Protein AF-A0A227HG21-F1 (afdb_monomer_lite)

Radius of gyration: 15.3 Å; chains: 1; bounding box: 32×26×49 Å

Sequence (65 aa):
LQPYPAGIRAQAVLSDGTLVHDFLFAESARSLHVCNAPSPAATSAMPIGEYICDKVDEKVVAKVV

Foldseek 3Di:
DDDDDDDDFLWDADPVRDTDQAWDWDDDLQDIDGSHHHPPCVVCVVVSVVVVVVVVVVSVVVVVD

Structure (mmCIF, N/CA/C/O backbone):
data_AF-A0A227HG21-F1
#
_entry.id   AF-A0A227HG21-F1
#
loop_
_atom_site.group_PDB
_atom_site.id
_atom_site.type_symbol
_atom_site.label_atom_id
_atom_site.label_alt_id
_atom_site.label_comp_id
_atom_site.label_asym_id
_atom_site.label_entity_id
_atom_site.label_seq_id
_atom_site.pdbx_PDB_ins_code
_atom_site.Cartn_x
_atom_site.Cartn_y
_atom_site.Cartn_z
_atom_site.occupancy
_atom_site.B_iso_or_equiv
_atom_site.auth_seq_id
_atom_site.auth_comp_id
_atom_site.auth_asym_id
_atom_site.auth_atom_id
_atom_site.pdbx_PDB_model_num
ATOM 1 N N . LEU A 1 1 ? 11.162 -3.267 -31.066 1.00 82.75 1 LEU A N 1
ATOM 2 C CA . LEU A 1 1 ? 10.137 -2.879 -30.069 1.00 82.75 1 LEU A CA 1
ATOM 3 C C . LEU A 1 1 ? 9.374 -1.685 -30.623 1.00 82.75 1 LEU A C 1
ATOM 5 O O . LEU A 1 1 ? 10.011 -0.846 -31.248 1.00 82.75 1 LEU A O 1
ATOM 9 N N . GLN A 1 2 ? 8.050 -1.650 -30.462 1.00 92.62 2 GLN A N 1
ATOM 10 C CA . GLN A 1 2 ? 7.214 -0.503 -30.841 1.00 92.62 2 GLN A CA 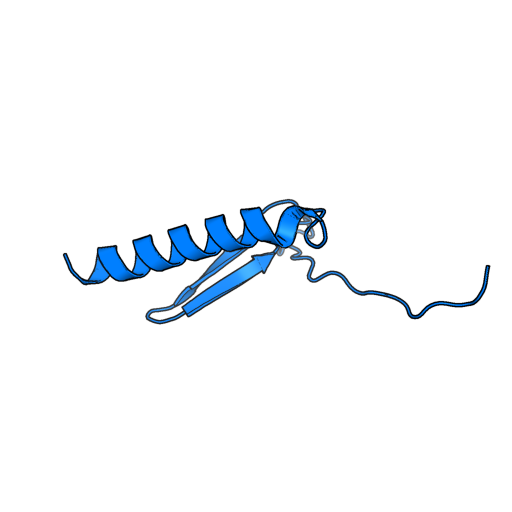1
ATOM 11 C C . GLN A 1 2 ? 6.986 0.395 -29.614 1.00 92.62 2 GLN A C 1
ATOM 13 O O . GLN A 1 2 ? 7.068 -0.112 -28.492 1.00 92.62 2 GLN A O 1
ATOM 18 N N . PRO A 1 3 ? 6.710 1.697 -29.790 1.00 90.25 3 PRO A N 1
ATOM 19 C CA . PRO A 1 3 ? 6.366 2.578 -28.680 1.00 90.25 3 PRO A CA 1
ATOM 20 C C . PRO A 1 3 ? 5.140 2.056 -27.920 1.00 90.25 3 PRO A C 1
ATOM 22 O O . PRO A 1 3 ? 4.176 1.598 -28.532 1.00 90.25 3 PRO A O 1
ATOM 25 N N . TYR A 1 4 ? 5.167 2.158 -26.592 1.00 91.88 4 TYR A N 1
ATOM 26 C CA . TYR A 1 4 ? 4.025 1.876 -25.722 1.00 91.88 4 TYR A CA 1
ATOM 27 C C . TYR A 1 4 ? 3.776 3.093 -24.817 1.00 91.88 4 TYR A C 1
ATOM 29 O O . TYR A 1 4 ? 4.743 3.780 -24.470 1.00 91.88 4 TYR A O 1
ATOM 37 N N . PRO A 1 5 ? 2.522 3.399 -24.439 1.00 94.62 5 PRO A N 1
ATOM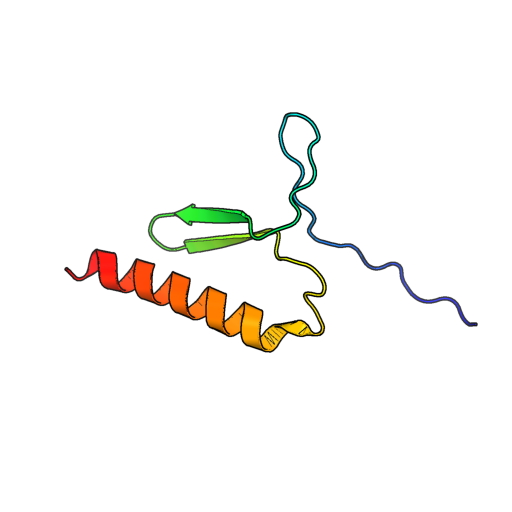 38 C CA . PRO A 1 5 ? 2.234 4.498 -23.523 1.00 94.62 5 PRO A CA 1
ATOM 39 C C . PRO A 1 5 ? 2.965 4.354 -22.182 1.00 94.62 5 PRO A C 1
ATOM 41 O O . PRO A 1 5 ? 3.103 3.253 -21.650 1.00 94.62 5 PRO A O 1
ATOM 44 N N . ALA A 1 6 ? 3.400 5.470 -21.599 1.00 91.56 6 ALA A N 1
ATOM 45 C CA . ALA A 1 6 ? 3.966 5.456 -20.254 1.00 91.56 6 ALA A CA 1
ATOM 46 C C . ALA A 1 6 ? 2.885 5.097 -19.216 1.00 91.56 6 ALA A C 1
ATOM 48 O O . ALA A 1 6 ? 1.778 5.635 -19.252 1.00 91.56 6 ALA A O 1
ATOM 49 N N . GLY A 1 7 ? 3.214 4.203 -18.281 1.00 88.88 7 GLY A N 1
ATOM 50 C CA . GLY A 1 7 ? 2.386 3.907 -17.110 1.00 88.88 7 GLY A CA 1
ATOM 51 C C . GLY A 1 7 ? 2.820 4.735 -15.901 1.00 88.88 7 GLY A C 1
ATOM 52 O O . GLY A 1 7 ? 4.010 4.993 -15.726 1.00 88.88 7 GLY A O 1
ATOM 53 N N . ILE A 1 8 ? 1.868 5.121 -15.049 1.00 88.06 8 ILE A N 1
ATOM 54 C CA . ILE A 1 8 ? 2.143 5.779 -13.764 1.00 88.06 8 ILE A CA 1
ATOM 55 C C . ILE A 1 8 ? 1.758 4.861 -12.602 1.00 88.06 8 ILE A C 1
ATOM 57 O O . ILE A 1 8 ? 0.734 4.180 -12.652 1.00 88.06 8 ILE A O 1
ATOM 61 N N . ARG A 1 9 ? 2.574 4.843 -11.542 1.00 88.12 9 ARG A N 1
ATOM 62 C CA . ARG A 1 9 ? 2.270 4.147 -10.282 1.00 88.12 9 ARG A CA 1
ATOM 63 C C . ARG A 1 9 ? 1.704 5.153 -9.288 1.00 88.12 9 ARG A C 1
ATOM 65 O O . ARG A 1 9 ? 2.296 6.211 -9.088 1.00 88.12 9 ARG A O 1
ATOM 72 N N . ALA A 1 10 ? 0.614 4.794 -8.617 1.00 87.75 10 ALA A N 1
ATOM 73 C CA . ALA A 1 10 ? 0.185 5.491 -7.410 1.00 87.75 10 ALA A CA 1
ATOM 74 C C . ALA A 1 10 ? 1.185 5.175 -6.282 1.00 87.75 10 ALA A C 1
ATOM 76 O O . ALA A 1 10 ? 1.080 4.150 -5.612 1.00 87.75 10 ALA A O 1
ATOM 77 N N . GLN A 1 11 ? 2.219 6.010 -6.163 1.00 94.50 11 GLN A N 1
ATOM 78 C CA . GLN A 1 11 ? 3.316 5.875 -5.207 1.00 94.50 11 GLN A CA 1
ATOM 79 C C . GLN A 1 11 ? 3.183 6.958 -4.142 1.00 94.50 11 GLN A C 1
ATOM 81 O O . GLN A 1 11 ? 3.320 8.141 -4.448 1.00 94.50 11 GLN A O 1
ATOM 86 N N . ALA A 1 12 ? 2.964 6.556 -2.892 1.00 96.31 12 ALA A N 1
ATOM 87 C CA . ALA A 1 12 ? 2.988 7.505 -1.788 1.00 96.31 12 ALA A CA 1
ATOM 88 C C . ALA A 1 12 ? 4.427 7.924 -1.453 1.00 96.31 12 ALA A C 1
ATOM 90 O O . ALA A 1 12 ? 5.350 7.097 -1.453 1.00 96.31 12 ALA A O 1
ATOM 91 N N . VAL A 1 13 ? 4.578 9.213 -1.147 1.00 96.81 13 VAL A N 1
ATOM 92 C CA . VAL A 1 13 ? 5.812 9.858 -0.690 1.00 96.81 13 VAL A CA 1
ATOM 93 C C . VAL A 1 13 ? 5.486 10.592 0.605 1.00 96.81 13 VAL A C 1
ATOM 95 O O . VAL A 1 13 ? 4.516 11.349 0.657 1.00 96.81 13 VAL A O 1
ATOM 98 N N . LEU A 1 14 ? 6.252 10.326 1.658 1.00 95.94 14 LEU A N 1
ATOM 99 C CA . LEU A 1 14 ? 6.075 10.963 2.960 1.00 95.94 14 LEU A CA 1
ATOM 100 C C . LEU A 1 14 ? 6.628 12.395 2.950 1.00 95.94 14 LEU A C 1
ATOM 102 O O . LEU A 1 14 ? 7.340 12.803 2.033 1.00 95.94 14 LEU A O 1
ATOM 106 N N . SER A 1 15 ? 6.305 13.177 3.981 1.00 96.69 15 SER A N 1
ATOM 107 C CA . SER A 1 15 ? 6.721 14.585 4.084 1.00 96.69 15 SER A CA 1
ATOM 108 C C . SER A 1 15 ? 8.238 14.785 4.143 1.00 96.69 15 SER A C 1
ATOM 110 O O . SER A 1 15 ? 8.719 15.872 3.842 1.00 96.69 15 SER A O 1
ATOM 112 N N . ASP A 1 16 ? 8.984 13.755 4.537 1.00 97.81 16 ASP A N 1
ATOM 113 C CA . ASP A 1 16 ? 10.450 13.730 4.551 1.00 97.81 16 ASP A CA 1
ATOM 114 C C . ASP A 1 16 ? 11.061 13.262 3.212 1.00 97.81 16 ASP A C 1
ATOM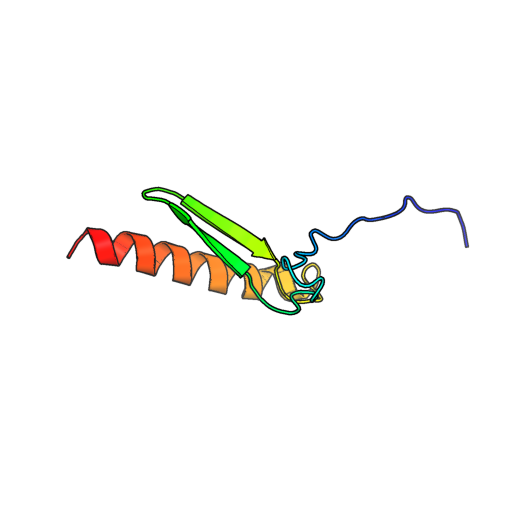 116 O O . ASP A 1 16 ? 12.281 13.194 3.081 1.00 97.81 16 ASP A O 1
ATOM 120 N N . GLY A 1 17 ? 10.228 12.952 2.212 1.00 97.56 17 GLY A N 1
ATOM 121 C CA . GLY A 1 17 ? 10.641 12.442 0.905 1.00 97.56 17 GLY A CA 1
ATOM 122 C C . GLY A 1 17 ? 10.764 10.917 0.819 1.00 97.56 17 GLY A C 1
ATOM 123 O O . GLY A 1 17 ? 11.045 10.400 -0.263 1.00 97.56 17 GLY A O 1
ATOM 124 N N . THR A 1 18 ? 10.534 10.177 1.908 1.00 97.38 18 THR A N 1
ATOM 125 C CA . THR A 1 18 ? 10.636 8.711 1.918 1.00 97.38 18 THR A CA 1
ATOM 126 C C . THR A 1 18 ? 9.539 8.069 1.064 1.00 97.38 18 THR A C 1
ATOM 128 O O . THR A 1 18 ? 8.362 8.425 1.160 1.00 97.38 18 THR A O 1
ATOM 131 N N . LEU A 1 19 ? 9.908 7.082 0.239 1.00 96.00 19 LEU A N 1
ATOM 132 C CA . LEU A 1 19 ? 8.954 6.300 -0.549 1.00 96.00 19 LEU A CA 1
ATOM 133 C C . LEU A 1 19 ? 8.310 5.209 0.304 1.00 96.00 19 LEU A C 1
ATOM 135 O O . LEU A 1 19 ? 8.994 4.421 0.955 1.00 96.00 19 LEU A O 1
ATOM 139 N N . VAL A 1 20 ? 6.984 5.110 0.244 1.00 96.06 20 VAL A N 1
ATOM 140 C CA . VAL A 1 20 ? 6.274 4.013 0.904 1.00 96.06 20 VAL A CA 1
ATOM 141 C C . VAL A 1 20 ? 6.312 2.764 0.026 1.00 96.06 20 VAL A C 1
ATOM 143 O O . VAL A 1 20 ? 5.805 2.751 -1.098 1.00 96.06 20 VAL A O 1
ATOM 146 N N . HIS A 1 21 ? 6.893 1.687 0.542 1.00 93.06 21 HIS A N 1
ATOM 147 C CA . HIS A 1 21 ? 7.035 0.435 -0.205 1.00 93.06 21 HIS A CA 1
ATOM 148 C C . HIS A 1 21 ? 5.867 -0.540 -0.015 1.00 93.06 21 HIS A C 1
ATOM 150 O O . HIS A 1 21 ? 5.609 -1.349 -0.905 1.00 93.06 21 HIS A O 1
ATOM 156 N N . ASP A 1 22 ? 5.141 -0.419 1.095 1.00 93.25 22 ASP A N 1
ATOM 157 C CA . ASP A 1 22 ? 4.046 -1.316 1.475 1.00 93.25 22 ASP A CA 1
ATOM 158 C C . ASP A 1 22 ? 2.689 -0.592 1.474 1.00 93.25 22 ASP A C 1
ATOM 160 O O . ASP A 1 22 ? 2.579 0.546 1.012 1.00 93.25 22 ASP A O 1
ATOM 164 N N . PHE A 1 23 ? 1.632 -1.231 1.963 1.00 94.94 23 PHE A N 1
ATOM 165 C CA . PHE A 1 23 ? 0.334 -0.600 2.099 1.00 94.94 23 PHE A CA 1
ATOM 166 C C . PHE A 1 23 ? 0.396 0.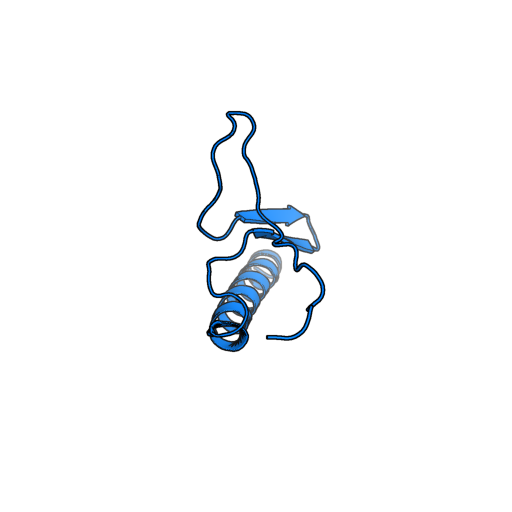678 2.936 1.00 94.94 23 PHE A C 1
ATOM 168 O O . PHE A 1 23 ? 0.962 0.722 4.026 1.00 94.94 23 PHE A O 1
AT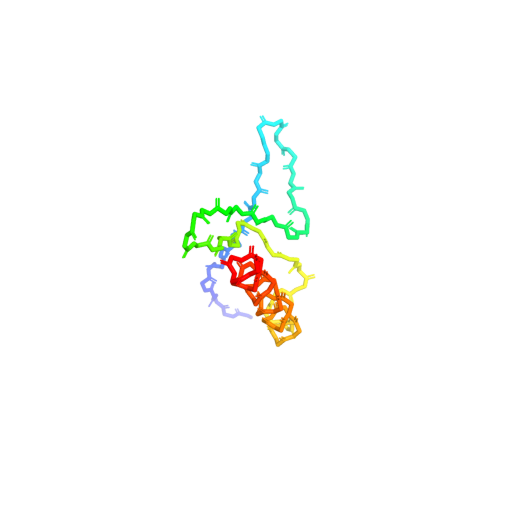OM 175 N N . LEU A 1 24 ? -0.271 1.715 2.436 1.00 95.88 24 LEU A N 1
ATOM 176 C CA . LEU A 1 24 ? -0.621 2.890 3.221 1.00 95.88 24 LEU A CA 1
ATOM 177 C C . LEU A 1 24 ? -2.129 3.043 3.164 1.00 95.88 24 LEU A C 1
ATOM 179 O O . LEU A 1 24 ? -2.676 3.291 2.090 1.00 95.88 24 LEU A O 1
ATOM 183 N N . PHE A 1 25 ? -2.790 2.917 4.309 1.00 95.56 25 PHE A N 1
ATOM 184 C CA . PHE A 1 25 ? -4.228 3.122 4.410 1.00 95.56 25 PHE A CA 1
ATOM 185 C C . PHE A 1 25 ? -4.538 4.450 5.092 1.00 95.56 25 PHE A C 1
ATOM 187 O O . PHE A 1 25 ? -3.907 4.809 6.083 1.00 95.56 25 PHE A O 1
ATOM 194 N N . ALA A 1 26 ? -5.546 5.150 4.582 1.00 94.94 26 ALA A N 1
ATOM 195 C CA . ALA A 1 26 ? -6.194 6.248 5.286 1.00 94.94 26 ALA A CA 1
ATOM 196 C C . ALA A 1 26 ? -7.670 5.909 5.482 1.00 94.94 26 ALA A C 1
ATOM 198 O O . ALA A 1 26 ? -8.311 5.334 4.604 1.00 94.94 26 ALA A O 1
ATOM 199 N N . GLU A 1 27 ? -8.226 6.254 6.636 1.00 94.56 27 GLU A N 1
ATOM 200 C CA . GLU A 1 27 ? -9.564 5.817 7.016 1.00 94.56 27 GLU A CA 1
ATOM 201 C C . GLU A 1 27 ? -10.445 6.989 7.430 1.00 94.56 27 GLU A C 1
ATOM 203 O O . GLU A 1 27 ? -10.013 7.918 8.107 1.00 94.56 27 GLU A O 1
ATOM 208 N N . SER A 1 28 ? -11.717 6.913 7.049 1.00 92.56 28 SER A N 1
ATOM 209 C CA . SER A 1 28 ? -12.777 7.789 7.542 1.00 92.56 28 SER A CA 1
ATOM 210 C C . SER A 1 28 ? -13.874 6.951 8.200 1.00 92.56 28 SER A C 1
ATOM 212 O O . SER A 1 28 ? -13.783 5.722 8.289 1.00 92.56 28 SER A O 1
ATOM 214 N N . ALA A 1 29 ? -14.957 7.591 8.644 1.00 90.06 29 ALA A N 1
ATOM 215 C CA . ALA A 1 29 ? -16.093 6.869 9.201 1.00 90.06 29 ALA A CA 1
ATOM 216 C C . ALA A 1 29 ? -16.704 5.852 8.215 1.00 90.06 29 ALA A C 1
ATOM 218 O O . ALA A 1 29 ? -17.226 4.834 8.657 1.00 90.06 29 ALA A O 1
ATOM 219 N N . ARG A 1 30 ? -16.674 6.093 6.901 1.00 90.81 30 ARG A N 1
ATOM 220 C CA . ARG A 1 30 ? -17.344 5.223 5.911 1.00 90.81 30 ARG A CA 1
ATOM 221 C C . ARG A 1 30 ? -16.453 4.856 4.728 1.00 90.81 30 ARG A C 1
ATOM 223 O O . ARG A 1 30 ? -16.955 4.443 3.689 1.00 90.81 30 ARG A O 1
ATOM 230 N N . SER A 1 31 ? -15.146 5.053 4.858 1.00 93.94 31 SER A N 1
ATOM 231 C CA . SER A 1 31 ? -14.211 4.828 3.760 1.00 93.94 31 SER A CA 1
ATOM 232 C C . SER A 1 31 ? -12.908 4.237 4.271 1.00 93.94 31 SER A C 1
ATOM 234 O O . SER A 1 31 ? -12.403 4.644 5.320 1.00 93.94 31 SER A O 1
ATOM 236 N N . LEU A 1 32 ? -12.378 3.302 3.490 1.00 95.62 32 LEU A N 1
ATOM 237 C CA . LEU A 1 32 ? -11.002 2.835 3.542 1.00 95.62 32 LEU A CA 1
ATOM 238 C C . LEU A 1 32 ? -10.342 3.279 2.233 1.00 95.62 32 LEU A C 1
ATOM 240 O O . LEU A 1 32 ? -10.791 2.908 1.151 1.00 95.62 32 LEU A O 1
ATOM 244 N N . HIS A 1 33 ? -9.310 4.107 2.328 1.00 95.94 33 HIS A N 1
ATOM 245 C CA . HIS A 1 33 ? -8.525 4.574 1.193 1.0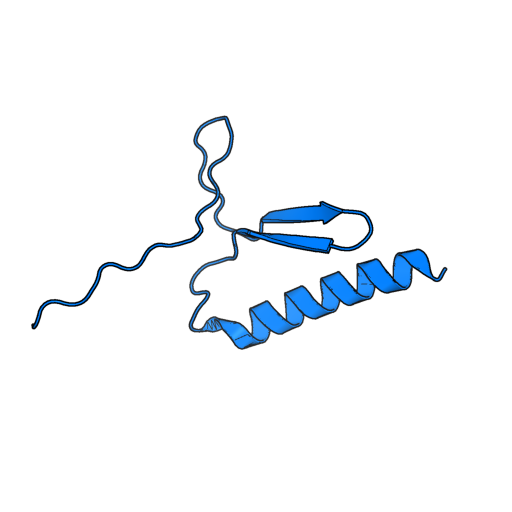0 95.94 33 HIS A CA 1
ATOM 246 C C . HIS A 1 33 ? -7.217 3.795 1.137 1.00 95.94 33 HIS A C 1
ATOM 248 O O . HIS A 1 33 ? -6.480 3.761 2.121 1.00 95.94 33 HIS A O 1
ATOM 254 N N . VAL A 1 34 ? -6.912 3.210 -0.019 1.00 95.44 34 VAL A N 1
ATOM 255 C CA . VAL A 1 34 ? -5.617 2.575 -0.293 1.00 95.44 34 VAL A CA 1
ATOM 256 C C . VAL A 1 34 ? -4.717 3.612 -0.961 1.00 95.44 34 VAL A C 1
ATOM 258 O O . VAL A 1 34 ? -4.807 3.847 -2.163 1.00 95.44 34 VAL A O 1
ATOM 261 N N . CYS A 1 35 ? -3.887 4.288 -0.172 1.00 95.00 35 CYS A N 1
ATOM 262 C CA . CYS A 1 35 ? -3.009 5.370 -0.625 1.00 95.00 35 CYS A CA 1
ATOM 263 C C . CYS A 1 35 ? -1.685 4.860 -1.222 1.00 95.00 35 CYS A C 1
ATOM 265 O O . CYS A 1 35 ? -1.026 5.582 -1.965 1.00 95.00 35 CYS A O 1
ATOM 267 N N . ASN A 1 36 ? -1.288 3.627 -0.901 1.00 95.12 36 ASN A N 1
ATOM 268 C CA . ASN A 1 36 ? -0.194 2.891 -1.538 1.00 95.12 36 ASN A CA 1
ATOM 269 C C . ASN A 1 36 ? -0.492 1.392 -1.411 1.00 95.12 36 ASN A C 1
ATOM 271 O O . ASN A 1 36 ? -1.101 0.979 -0.426 1.00 95.12 36 ASN A O 1
ATOM 275 N N . ALA A 1 37 ? -0.063 0.592 -2.384 1.00 93.44 37 ALA A N 1
ATOM 276 C CA . ALA A 1 37 ? -0.148 -0.869 -2.356 1.00 93.44 37 ALA A CA 1
ATOM 277 C C . ALA A 1 37 ? 1.211 -1.469 -2.757 1.00 93.44 37 ALA A C 1
ATOM 279 O O . ALA A 1 37 ? 1.920 -0.848 -3.557 1.00 93.44 37 ALA A O 1
ATOM 280 N N . PRO A 1 38 ? 1.596 -2.648 -2.246 1.00 90.31 38 PRO A N 1
ATOM 281 C CA . PRO A 1 38 ? 2.885 -3.260 -2.545 1.00 90.31 38 PRO A CA 1
ATOM 282 C C . PRO A 1 38 ? 3.010 -3.673 -4.020 1.00 90.31 38 PRO A C 1
ATOM 284 O O . PRO A 1 38 ? 2.031 -3.883 -4.739 1.00 90.31 38 PRO A O 1
ATOM 287 N N . SER A 1 39 ? 4.253 -3.763 -4.493 1.00 86.12 39 SER A N 1
ATOM 288 C CA . SER A 1 39 ? 4.575 -4.267 -5.833 1.00 86.12 39 SER A CA 1
ATOM 289 C C . SER A 1 39 ? 4.790 -5.786 -5.812 1.00 86.12 39 SER A C 1
ATOM 291 O O . SER A 1 39 ? 5.343 -6.279 -4.829 1.00 86.12 39 SER A O 1
ATOM 293 N N . PRO A 1 40 ? 4.480 -6.523 -6.897 1.00 84.62 40 PRO A N 1
ATOM 294 C CA . PRO A 1 40 ? 3.742 -6.107 -8.097 1.00 84.62 40 PRO A CA 1
ATOM 295 C C . PRO A 1 40 ? 2.216 -6.184 -7.914 1.00 84.62 40 PRO A C 1
ATOM 297 O O . PRO A 1 40 ? 1.629 -7.263 -7.865 1.00 84.62 40 PRO A O 1
ATOM 300 N N . ALA A 1 41 ? 1.551 -5.024 -7.905 1.00 79.75 41 ALA A N 1
ATOM 301 C CA . ALA A 1 41 ? 0.103 -4.950 -7.691 1.00 79.75 41 ALA A CA 1
ATOM 302 C C . ALA A 1 41 ? -0.713 -5.663 -8.786 1.00 79.75 41 ALA A C 1
ATOM 304 O O . ALA A 1 41 ? -1.738 -6.268 -8.496 1.00 79.75 41 ALA A O 1
ATOM 305 N N . ALA A 1 42 ? -0.249 -5.626 -10.040 1.00 80.94 42 ALA A N 1
ATOM 306 C CA . ALA A 1 42 ? -0.973 -6.223 -11.162 1.00 80.94 42 ALA A CA 1
ATOM 307 C C . ALA A 1 42 ? -0.987 -7.760 -11.116 1.00 80.94 42 ALA A C 1
ATOM 309 O O . ALA A 1 42 ? -2.021 -8.371 -11.362 1.00 80.94 42 ALA A O 1
ATOM 310 N N . THR A 1 43 ? 0.140 -8.396 -10.789 1.00 89.69 43 THR A N 1
ATOM 311 C CA . THR A 1 43 ? 0.224 -9.866 -10.737 1.00 89.69 43 THR A CA 1
ATOM 312 C C . THR A 1 43 ? -0.302 -10.434 -9.421 1.00 89.69 43 THR A C 1
ATOM 314 O O . THR A 1 43 ? -0.750 -11.573 -9.398 1.00 89.69 43 THR A O 1
ATOM 317 N N . SER A 1 44 ? -0.296 -9.642 -8.344 1.00 91.50 44 SER A N 1
ATOM 318 C CA . SER A 1 44 ? -0.815 -10.029 -7.025 1.00 91.50 44 SER A CA 1
ATOM 319 C C . SER A 1 44 ? -2.191 -9.422 -6.727 1.00 91.50 44 SER A C 1
ATOM 321 O O . SER A 1 44 ? -2.559 -9.266 -5.567 1.00 91.50 44 SER A O 1
ATOM 323 N N . ALA A 1 45 ? -2.965 -9.072 -7.759 1.00 93.56 45 ALA A N 1
ATOM 324 C CA . ALA A 1 45 ? -4.221 -8.339 -7.594 1.00 93.56 45 ALA A CA 1
ATOM 325 C C . ALA A 1 45 ? -5.260 -9.094 -6.747 1.00 93.56 45 ALA A C 1
ATOM 327 O O . ALA A 1 45 ? -5.947 -8.474 -5.941 1.00 93.56 45 ALA A O 1
ATOM 328 N N . MET A 1 46 ? -5.355 -10.422 -6.893 1.00 95.69 46 MET A N 1
ATOM 329 C CA . MET A 1 46 ? -6.300 -11.247 -6.126 1.00 95.69 46 MET A CA 1
ATOM 330 C C . MET A 1 46 ? -5.982 -11.281 -4.622 1.00 95.69 46 MET A C 1
ATOM 332 O O . MET A 1 46 ? -6.845 -10.865 -3.855 1.00 95.69 46 MET A O 1
ATOM 336 N N . PRO A 1 47 ? -4.772 -11.680 -4.175 1.00 94.75 47 PRO A N 1
ATOM 337 C CA . PRO A 1 47 ? -4.453 -11.679 -2.745 1.00 94.75 47 PRO A CA 1
ATOM 338 C C . PRO A 1 47 ? -4.427 -10.267 -2.137 1.00 94.75 47 PRO A C 1
ATOM 340 O O . PRO A 1 47 ? -4.795 -10.090 -0.982 1.00 94.75 47 PRO A O 1
ATOM 343 N N . ILE A 1 48 ? -4.042 -9.237 -2.906 1.00 94.94 48 ILE A N 1
ATOM 344 C CA . ILE A 1 48 ? -4.159 -7.837 -2.460 1.00 94.94 48 ILE A CA 1
ATOM 345 C C . ILE A 1 48 ? -5.629 -7.456 -2.254 1.00 94.94 48 ILE A C 1
ATOM 347 O O . ILE A 1 48 ? -5.953 -6.786 -1.278 1.00 94.94 48 ILE A O 1
ATOM 351 N N . GLY A 1 49 ? -6.512 -7.872 -3.165 1.00 95.44 49 GLY A N 1
ATOM 352 C CA . GLY A 1 49 ? -7.949 -7.645 -3.056 1.00 95.44 49 GLY A CA 1
ATOM 353 C C . GLY A 1 49 ? -8.549 -8.316 -1.823 1.00 95.44 49 GLY A C 1
ATOM 354 O O . GLY A 1 49 ? -9.255 -7.652 -1.074 1.00 95.44 49 GLY A O 1
ATOM 355 N N . GLU A 1 50 ? -8.212 -9.584 -1.585 1.00 96.94 50 GLU A N 1
ATOM 356 C CA . GLU A 1 50 ? -8.640 -10.342 -0.400 1.00 96.94 50 GLU A CA 1
ATOM 357 C C . GLU A 1 50 ? -8.216 -9.636 0.894 1.00 96.94 50 GLU A C 1
ATOM 359 O O . GLU A 1 50 ? -9.061 -9.312 1.722 1.00 96.94 50 GLU A O 1
ATOM 364 N N . TYR A 1 51 ? -6.944 -9.237 0.995 1.00 95.81 51 TYR A N 1
ATOM 365 C CA . TYR A 1 51 ? -6.442 -8.488 2.148 1.00 95.81 51 TYR A CA 1
ATOM 366 C C . TYR A 1 51 ? -7.177 -7.154 2.381 1.00 95.81 51 TYR A C 1
ATOM 368 O O . TYR A 1 51 ? -7.435 -6.758 3.519 1.00 95.81 51 TYR A O 1
ATOM 376 N N . ILE A 1 52 ? -7.524 -6.434 1.308 1.00 95.88 52 ILE A N 1
ATOM 377 C CA . ILE A 1 52 ? -8.298 -5.191 1.420 1.00 95.88 52 ILE A CA 1
ATOM 378 C C . ILE A 1 52 ? -9.728 -5.486 1.893 1.00 95.88 52 ILE A C 1
ATOM 380 O O . ILE A 1 52 ? -10.244 -4.730 2.715 1.00 95.88 52 ILE A O 1
ATOM 384 N N . CYS A 1 53 ? -10.363 -6.552 1.395 1.00 96.69 53 CYS A N 1
ATOM 385 C CA . CYS A 1 53 ? -11.699 -6.973 1.820 1.00 96.69 53 CYS A CA 1
ATOM 386 C C . CYS A 1 53 ? -11.733 -7.316 3.311 1.00 96.69 53 CYS A C 1
ATOM 388 O O . CYS A 1 53 ? -12.554 -6.741 4.024 1.00 96.69 53 CYS A O 1
ATOM 390 N N . ASP A 1 54 ? -10.791 -8.129 3.793 1.00 96.56 54 ASP A N 1
ATOM 391 C CA . ASP A 1 54 ? -10.686 -8.483 5.214 1.00 96.56 54 ASP A CA 1
ATOM 392 C C . ASP A 1 54 ? -10.600 -7.226 6.094 1.00 96.56 54 ASP A C 1
ATOM 394 O O . ASP A 1 54 ? -11.313 -7.077 7.087 1.00 96.56 54 ASP A O 1
ATOM 398 N N . LYS A 1 55 ? -9.795 -6.243 5.673 1.00 94.75 55 LYS A N 1
ATOM 399 C CA . LYS A 1 55 ? -9.631 -4.977 6.398 1.00 94.75 55 LYS A CA 1
ATOM 400 C C . LYS A 1 55 ? -10.893 -4.107 6.397 1.00 94.75 55 LYS A C 1
ATOM 402 O O . LYS A 1 55 ? -11.134 -3.352 7.343 1.00 94.75 55 LYS A O 1
ATOM 407 N N . VAL A 1 56 ? -11.700 -4.173 5.336 1.00 95.62 56 VAL A N 1
ATOM 408 C CA . VAL A 1 56 ? -13.017 -3.516 5.291 1.00 95.62 56 VAL A CA 1
ATOM 409 C C . VAL A 1 56 ? -13.989 -4.216 6.235 1.00 95.62 56 VAL A C 1
ATOM 411 O O . VAL A 1 56 ? -14.687 -3.527 6.982 1.00 95.62 56 VAL A O 1
ATOM 414 N N . ASP A 1 57 ? -14.010 -5.545 6.246 1.00 94.44 57 ASP A N 1
ATOM 415 C CA . ASP A 1 57 ? -14.895 -6.325 7.109 1.00 94.44 57 ASP A CA 1
ATOM 416 C C . ASP A 1 57 ? -14.593 -6.067 8.587 1.00 94.44 57 ASP A C 1
ATOM 418 O O . ASP A 1 57 ? -15.507 -5.745 9.346 1.00 94.44 57 ASP A O 1
ATOM 422 N N . GLU A 1 58 ? -13.318 -6.061 8.990 1.00 90.56 58 GLU A N 1
ATOM 423 C CA . GLU A 1 58 ? -12.895 -5.674 10.344 1.00 90.56 58 GLU A CA 1
ATOM 424 C C . GLU A 1 58 ? -13.439 -4.295 10.746 1.00 90.56 58 GLU A C 1
ATOM 426 O O . GLU A 1 58 ? -13.983 -4.113 11.840 1.00 90.56 58 GLU A O 1
ATOM 431 N N . LYS A 1 59 ? -13.352 -3.314 9.839 1.00 87.50 59 LYS A N 1
ATOM 432 C CA . LYS A 1 59 ? -13.839 -1.950 10.074 1.00 87.50 59 LYS A CA 1
ATOM 433 C C . LYS A 1 59 ? -15.359 -1.886 10.226 1.00 87.50 59 LYS A C 1
ATOM 435 O O . LYS A 1 59 ? -15.865 -1.042 10.971 1.00 87.50 59 LYS A O 1
ATOM 440 N N . VAL A 1 60 ? -16.090 -2.719 9.488 1.00 85.62 60 VAL A N 1
ATOM 441 C CA . VAL A 1 60 ? -17.552 -2.806 9.577 1.00 85.62 60 VAL A CA 1
ATOM 442 C C . VAL A 1 60 ? -17.957 -3.502 10.874 1.00 85.62 60 VAL A C 1
ATOM 444 O O . VAL A 1 60 ? -18.803 -2.977 11.595 1.00 85.62 60 VAL A O 1
ATOM 447 N N . VAL A 1 61 ? -17.321 -4.625 11.217 1.00 76.31 61 VAL A N 1
ATOM 448 C CA . VAL A 1 61 ? -17.615 -5.400 12.431 1.00 76.31 61 VAL A CA 1
ATOM 449 C C . VAL A 1 61 ? -17.316 -4.598 13.697 1.00 76.31 61 VAL A C 1
ATOM 451 O O . VAL A 1 61 ? -18.158 -4.556 14.590 1.00 76.31 61 VAL A O 1
ATOM 454 N N . ALA A 1 62 ? -16.196 -3.870 13.751 1.00 68.25 62 ALA A N 1
ATOM 455 C CA . ALA A 1 62 ? -15.835 -3.011 14.885 1.00 68.25 62 ALA A CA 1
ATOM 456 C C . ALA A 1 62 ? -16.833 -1.865 15.163 1.00 68.25 62 ALA A C 1
ATOM 458 O O . ALA A 1 62 ? -16.688 -1.150 16.150 1.00 68.25 62 ALA A O 1
ATOM 459 N N . LYS A 1 63 ? -17.826 -1.650 14.290 1.00 59.16 63 LYS A N 1
ATOM 460 C CA . LYS A 1 63 ? -18.920 -0.690 14.494 1.00 59.16 63 LYS A CA 1
ATOM 461 C C . LYS A 1 63 ? -20.241 -1.320 14.931 1.00 59.16 63 LYS A C 1
ATOM 463 O O . LYS A 1 63 ? -21.163 -0.577 15.260 1.00 59.16 63 LYS A O 1
ATOM 468 N N . VAL A 1 64 ? -20.364 -2.643 14.848 1.00 56.81 64 VAL A N 1
ATOM 469 C CA . VAL A 1 64 ? -21.595 -3.389 15.160 1.00 56.81 64 VAL A CA 1
ATOM 470 C C . VAL A 1 64 ? -21.562 -3.964 16.583 1.00 56.81 64 VAL A C 1
ATOM 472 O O . VAL A 1 64 ? -22.620 -4.264 17.133 1.00 56.81 64 VAL A O 1
ATOM 475 N N . VAL A 1 65 ? -20.373 -4.075 17.183 1.00 48.84 65 VAL A N 1
ATOM 476 C CA . VAL A 1 65 ? -20.146 -4.465 18.587 1.00 48.84 65 VAL A CA 1
ATOM 477 C C . VAL A 1 65 ? -19.893 -3.224 19.434 1.00 48.84 65 VAL A C 1
ATOM 479 O O . VAL A 1 65 ? -20.434 -3.170 20.560 1.00 48.84 65 VAL A O 1
#

Organism: Vibrio parahaemolyticus (NCBI:txid670)

Secondary structure (DSSP, 8-state):
----PPP-----B-TTSPBP-S-EEEE-SS-EEEEE--S-TTTTHHHHHHHHHHHHHHHHHTTT-

pLDDT: mean 90.44, std 9.55, range [48.84, 97.81]